Protein AF-A0A2N2S541-F1 (afdb_monomer_lite)

Structure (mmCIF, N/CA/C/O backbone):
data_AF-A0A2N2S541-F1
#
_entry.id   AF-A0A2N2S541-F1
#
loop_
_atom_site.group_PDB
_atom_site.id
_atom_site.type_symbol
_atom_site.label_atom_id
_atom_site.label_alt_id
_atom_site.label_comp_id
_atom_site.label_asym_id
_a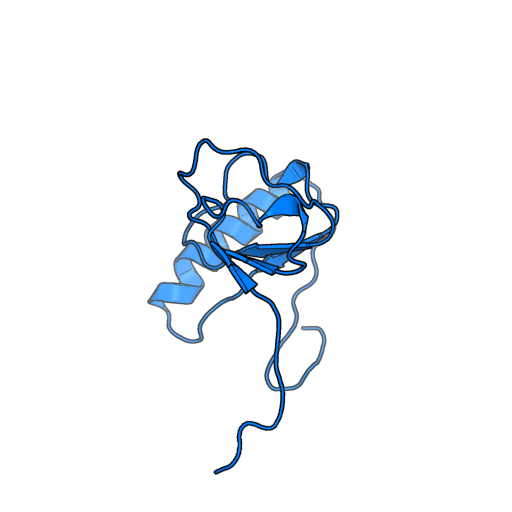tom_site.label_entity_id
_atom_site.label_seq_id
_atom_site.pdbx_PDB_ins_code
_atom_site.Cartn_x
_atom_site.Cartn_y
_atom_site.Cartn_z
_atom_site.occupancy
_atom_site.B_iso_or_equiv
_atom_site.auth_seq_id
_atom_site.auth_comp_id
_atom_site.auth_asym_id
_atom_site.auth_atom_id
_atom_site.pdbx_PDB_model_num
ATOM 1 N N . ALA A 1 1 ? 8.998 -24.396 11.754 1.00 71.12 1 ALA A N 1
ATOM 2 C CA . ALA A 1 1 ? 7.671 -24.459 11.107 1.00 71.12 1 ALA A CA 1
ATOM 3 C C . ALA A 1 1 ? 7.878 -24.549 9.599 1.00 71.12 1 ALA A C 1
ATOM 5 O O . ALA A 1 1 ? 8.804 -23.909 9.113 1.00 71.12 1 ALA A O 1
ATOM 6 N N . VAL A 1 2 ? 7.094 -25.359 8.882 1.00 74.00 2 VAL A N 1
ATOM 7 C CA . VAL A 1 2 ? 7.146 -25.408 7.407 1.00 74.00 2 VAL A CA 1
ATOM 8 C C . VAL A 1 2 ? 6.422 -24.169 6.859 1.00 74.00 2 VAL A C 1
ATOM 10 O O . VAL A 1 2 ? 5.376 -23.824 7.416 1.00 74.00 2 VAL A O 1
ATOM 13 N N . PRO A 1 3 ? 6.937 -23.480 5.824 1.00 78.75 3 PRO A N 1
ATOM 14 C CA . PRO A 1 3 ? 6.227 -22.363 5.203 1.00 78.75 3 PRO A CA 1
ATOM 15 C C . PRO A 1 3 ? 4.869 -22.830 4.662 1.00 78.75 3 PRO A C 1
ATOM 17 O O . PRO A 1 3 ? 4.813 -23.785 3.892 1.00 78.75 3 PRO A O 1
ATOM 20 N N . LEU A 1 4 ? 3.778 -22.184 5.086 1.00 89.19 4 LEU A N 1
ATOM 21 C CA . LEU A 1 4 ? 2.410 -22.616 4.760 1.00 89.19 4 LEU A CA 1
ATOM 22 C C . LEU A 1 4 ? 1.911 -22.106 3.400 1.00 89.19 4 LEU A C 1
ATOM 24 O O . LEU A 1 4 ? 0.950 -22.658 2.874 1.00 89.19 4 LEU A O 1
ATOM 28 N N . SER A 1 5 ? 2.565 -21.087 2.833 1.00 92.00 5 SER A N 1
ATOM 29 C CA . SER A 1 5 ? 2.168 -20.471 1.564 1.00 92.00 5 SER A CA 1
ATOM 30 C C . SER A 1 5 ? 3.359 -19.844 0.845 1.00 92.00 5 SER A C 1
ATOM 32 O O . SER A 1 5 ? 4.310 -19.383 1.476 1.00 92.00 5 SER A O 1
ATOM 34 N N . PHE A 1 6 ? 3.251 -19.758 -0.480 1.00 93.38 6 PHE A N 1
ATOM 35 C CA . PHE A 1 6 ? 4.088 -18.913 -1.324 1.00 93.38 6 PHE A CA 1
ATOM 36 C C . PHE A 1 6 ? 3.219 -17.810 -1.929 1.00 93.38 6 PHE A C 1
ATOM 38 O O . PHE A 1 6 ? 2.192 -18.099 -2.542 1.00 93.38 6 PHE A O 1
ATOM 45 N N . ILE A 1 7 ? 3.628 -16.554 -1.748 1.00 95.56 7 ILE A N 1
ATOM 46 C CA . ILE A 1 7 ? 2.949 -15.388 -2.315 1.00 95.56 7 ILE A CA 1
ATOM 47 C C . ILE A 1 7 ? 3.954 -14.686 -3.237 1.00 95.56 7 ILE A C 1
ATOM 49 O O . ILE A 1 7 ? 4.944 -14.155 -2.726 1.00 95.56 7 ILE A O 1
ATOM 53 N N . PRO A 1 8 ? 3.761 -14.701 -4.567 1.00 96.81 8 PRO A N 1
ATOM 54 C CA . PRO A 1 8 ? 4.713 -14.116 -5.505 1.00 96.81 8 PRO A CA 1
ATOM 55 C C . PRO A 1 8 ? 4.740 -12.592 -5.358 1.00 96.81 8 PRO A C 1
ATOM 57 O O . PRO A 1 8 ? 3.723 -11.924 -5.542 1.00 96.81 8 PRO A O 1
ATOM 60 N N . HIS A 1 9 ? 5.914 -12.058 -5.029 1.00 98.06 9 HIS A N 1
ATOM 61 C CA . HIS A 1 9 ? 6.152 -10.628 -4.884 1.00 98.06 9 HIS A CA 1
ATOM 62 C C . HIS A 1 9 ? 7.548 -10.266 -5.385 1.00 98.06 9 HIS A C 1
ATOM 64 O O . HIS A 1 9 ? 8.492 -11.044 -5.240 1.00 98.06 9 HIS A O 1
ATOM 70 N N . VAL A 1 10 ? 7.677 -9.080 -5.969 1.00 98.38 10 VAL A N 1
ATOM 71 C CA . VAL A 1 10 ? 8.958 -8.527 -6.419 1.00 98.38 10 VAL A CA 1
ATOM 72 C C . VAL A 1 10 ? 9.003 -7.025 -6.174 1.00 98.38 10 VAL A C 1
ATOM 74 O O . VAL A 1 10 ? 7.974 -6.386 -5.965 1.00 98.38 10 VAL A O 1
ATOM 77 N N . LEU A 1 11 ? 10.205 -6.456 -6.221 1.00 97.94 11 LEU A N 1
ATOM 78 C CA . LEU A 1 11 ? 10.371 -5.007 -6.276 1.00 97.94 11 LEU A CA 1
ATOM 79 C C . LEU A 1 11 ? 9.934 -4.460 -7.644 1.00 97.94 11 LEU A C 1
ATOM 81 O O . LEU A 1 11 ? 10.023 -5.166 -8.652 1.00 97.94 11 LEU A O 1
ATOM 85 N N . LEU A 1 12 ? 9.511 -3.199 -7.689 1.00 96.81 12 LEU A N 1
ATOM 86 C CA .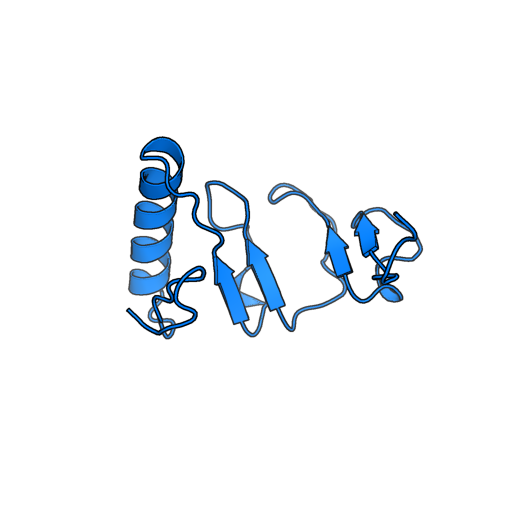 LEU A 1 12 ? 9.089 -2.490 -8.902 1.00 96.81 12 LEU A CA 1
ATOM 87 C C . LEU A 1 12 ? 10.172 -2.480 -9.993 1.00 96.81 12 LEU A C 1
ATOM 89 O O . LEU A 1 12 ? 9.872 -2.526 -11.188 1.00 96.81 12 LEU A O 1
ATOM 93 N N . GLU A 1 13 ? 11.440 -2.495 -9.596 1.00 96.00 13 GLU A N 1
ATOM 94 C CA . GLU A 1 13 ? 12.614 -2.514 -10.468 1.00 96.00 13 GLU A CA 1
ATOM 95 C C . GLU A 1 13 ? 12.862 -3.885 -11.113 1.00 96.00 13 GLU A C 1
ATOM 97 O O . GLU A 1 13 ? 13.617 -3.983 -12.084 1.00 96.00 13 GLU A O 1
ATOM 102 N N . SER A 1 14 ? 12.222 -4.942 -10.608 1.00 97.50 14 SER A N 1
ATOM 103 C CA . SER A 1 14 ? 12.380 -6.301 -11.119 1.00 97.50 14 SER A CA 1
ATOM 104 C C . SER A 1 14 ? 11.984 -6.399 -12.598 1.00 97.50 14 SER A C 1
ATOM 106 O O . SER A 1 14 ? 10.976 -5.812 -13.008 1.00 97.50 14 SER A O 1
ATOM 108 N N . PRO A 1 15 ? 12.706 -7.193 -13.415 1.00 96.88 15 PRO A N 1
ATOM 109 C CA . PRO A 1 15 ? 12.264 -7.509 -14.773 1.00 96.88 15 PRO A CA 1
ATOM 110 C C . PRO A 1 15 ? 10.940 -8.288 -14.788 1.00 96.88 15 PRO A C 1
ATOM 112 O O . PRO A 1 15 ? 10.229 -8.248 -15.783 1.00 96.88 15 PRO A O 1
ATOM 115 N N . LEU A 1 16 ? 10.582 -8.945 -13.678 1.00 97.69 16 LEU A N 1
ATOM 116 C CA . LEU A 1 16 ? 9.350 -9.723 -13.534 1.00 97.69 16 LEU A CA 1
ATOM 117 C C . LEU A 1 16 ? 8.179 -8.908 -12.962 1.00 97.69 16 LEU A C 1
ATOM 119 O O . LEU A 1 16 ? 7.131 -9.483 -12.677 1.00 97.69 16 LEU A O 1
ATOM 123 N N . ALA A 1 17 ? 8.330 -7.595 -12.747 1.00 97.88 17 ALA A N 1
ATOM 124 C CA . ALA A 1 17 ? 7.303 -6.776 -12.094 1.00 97.88 17 ALA A CA 1
ATOM 125 C C . ALA A 1 17 ? 5.949 -6.826 -12.823 1.00 97.88 17 ALA A C 1
ATOM 127 O O . ALA A 1 17 ? 4.910 -6.950 -12.181 1.00 97.88 17 ALA A O 1
ATOM 128 N N . ALA A 1 18 ? 5.957 -6.810 -14.159 1.00 97.38 18 ALA A N 1
ATOM 129 C CA . ALA A 1 18 ? 4.737 -6.909 -14.961 1.00 97.38 18 ALA A CA 1
ATOM 130 C C . ALA A 1 18 ? 4.053 -8.288 -14.877 1.00 97.38 18 ALA A C 1
ATOM 132 O O . ALA A 1 18 ? 2.849 -8.393 -15.087 1.00 97.38 18 ALA A O 1
ATOM 133 N N . GLU A 1 19 ? 4.808 -9.336 -14.547 1.00 97.69 19 GLU A N 1
ATOM 134 C CA . GLU A 1 19 ? 4.334 -10.725 -14.477 1.00 97.69 19 GLU A CA 1
ATOM 135 C C . GLU A 1 19 ? 4.021 -11.169 -13.039 1.00 97.69 19 GLU A C 1
ATOM 137 O O . GLU A 1 19 ? 3.460 -12.241 -12.815 1.00 97.69 19 GLU A O 1
ATOM 142 N N . THR A 1 20 ? 4.378 -10.350 -12.046 1.00 98.06 20 THR A N 1
ATOM 143 C CA . THR A 1 20 ? 4.220 -10.675 -10.629 1.00 98.06 20 THR A CA 1
ATOM 144 C C . THR A 1 20 ? 3.005 -9.947 -10.047 1.00 98.06 20 THR A C 1
ATOM 146 O O . THR A 1 20 ? 2.948 -8.723 -10.144 1.00 98.06 20 THR A O 1
ATOM 149 N N . PRO A 1 21 ? 2.058 -10.646 -9.392 1.00 97.06 21 PRO A N 1
ATOM 150 C CA . PRO A 1 21 ? 0.837 -10.031 -8.860 1.00 97.06 21 PRO A CA 1
ATOM 151 C C . PRO A 1 21 ? 1.065 -8.959 -7.789 1.00 97.06 21 PRO A C 1
ATOM 153 O O . PRO A 1 21 ? 0.282 -8.019 -7.688 1.00 97.06 21 PRO A O 1
ATOM 156 N N . ILE A 1 22 ? 2.108 -9.110 -6.967 1.00 97.69 22 ILE A N 1
ATOM 157 C CA . ILE A 1 22 ? 2.453 -8.146 -5.920 1.00 97.69 22 ILE A CA 1
ATOM 158 C C . ILE A 1 22 ? 3.757 -7.456 -6.292 1.00 97.69 22 ILE A C 1
ATOM 160 O O . ILE A 1 22 ? 4.802 -8.094 -6.435 1.00 97.69 22 ILE A O 1
ATOM 164 N N . VAL A 1 23 ? 3.693 -6.134 -6.401 1.00 97.75 23 VAL A N 1
ATOM 165 C CA . VAL A 1 23 ? 4.850 -5.290 -6.681 1.00 97.75 23 VAL A CA 1
ATOM 166 C C . VAL A 1 23 ? 5.050 -4.334 -5.518 1.00 97.75 23 VAL A C 1
ATOM 168 O O . VAL A 1 23 ? 4.114 -3.670 -5.082 1.00 97.75 23 VAL A O 1
ATOM 171 N N . ILE A 1 24 ? 6.274 -4.294 -5.003 1.00 97.00 24 ILE A N 1
ATOM 172 C CA . ILE A 1 24 ? 6.675 -3.464 -3.870 1.00 97.00 24 ILE A CA 1
ATOM 173 C C . ILE A 1 24 ? 7.563 -2.346 -4.404 1.00 97.00 24 ILE A C 1
ATOM 175 O O . ILE A 1 24 ? 8.522 -2.602 -5.125 1.00 97.00 24 ILE A O 1
ATOM 179 N N . GLY A 1 25 ? 7.267 -1.108 -4.039 1.00 94.88 25 GLY A N 1
ATOM 180 C CA . GLY A 1 25 ? 8.078 0.041 -4.418 1.00 94.88 25 GLY A CA 1
ATOM 181 C C . GLY A 1 25 ? 7.973 1.144 -3.381 1.00 94.88 25 GLY A C 1
ATOM 182 O O . GLY A 1 25 ? 7.237 1.028 -2.400 1.00 94.88 25 GLY A O 1
ATOM 183 N N . THR A 1 26 ? 8.724 2.210 -3.606 1.00 93.06 26 THR A N 1
ATOM 184 C CA . THR A 1 26 ? 8.709 3.414 -2.780 1.00 93.06 26 THR A CA 1
ATOM 185 C C . THR A 1 26 ? 7.868 4.500 -3.446 1.00 93.06 26 THR A C 1
ATOM 187 O O . THR A 1 26 ? 7.719 4.531 -4.669 1.00 93.06 26 THR A O 1
ATOM 190 N N . ALA A 1 27 ? 7.295 5.398 -2.642 1.00 84.12 27 ALA A N 1
ATOM 191 C CA . ALA A 1 27 ? 6.428 6.472 -3.131 1.00 84.12 27 ALA A CA 1
ATOM 192 C C . ALA A 1 27 ? 7.154 7.483 -4.043 1.00 84.12 27 ALA A C 1
ATOM 194 O O . ALA A 1 27 ? 6.510 8.166 -4.833 1.00 84.12 27 ALA A O 1
ATOM 195 N N . ASP A 1 28 ? 8.480 7.575 -3.941 1.00 87.06 28 ASP A N 1
ATOM 196 C CA . ASP A 1 28 ? 9.345 8.435 -4.753 1.00 87.06 28 ASP A CA 1
ATOM 197 C C . ASP A 1 28 ? 9.842 7.764 -6.047 1.00 87.06 28 ASP A C 1
ATOM 199 O O . ASP A 1 28 ? 10.591 8.378 -6.812 1.00 87.06 28 ASP A O 1
ATOM 203 N N . SER A 1 29 ? 9.432 6.518 -6.323 1.00 88.38 29 SER A N 1
ATOM 204 C CA . SER A 1 29 ? 9.829 5.830 -7.550 1.00 88.38 29 SER A CA 1
ATOM 205 C C . SER A 1 29 ? 9.260 6.527 -8.786 1.00 88.38 29 SER A C 1
ATOM 207 O O . SER A 1 29 ? 8.084 6.876 -8.860 1.00 88.38 29 SER A O 1
ATOM 209 N N . THR A 1 30 ? 10.106 6.694 -9.801 1.00 87.56 30 THR A N 1
ATOM 210 C CA . THR A 1 30 ? 9.733 7.282 -11.098 1.00 87.56 30 THR A CA 1
ATOM 211 C C . THR A 1 30 ? 9.284 6.234 -12.115 1.00 87.56 30 THR A C 1
ATOM 213 O O . THR A 1 30 ? 8.886 6.575 -13.231 1.00 87.56 30 THR A O 1
ATOM 216 N N . ARG A 1 31 ? 9.364 4.945 -11.761 1.00 91.12 31 ARG A N 1
ATOM 217 C CA . ARG A 1 31 ? 8.971 3.845 -12.639 1.00 91.12 31 ARG A CA 1
ATOM 218 C C . ARG A 1 31 ? 7.442 3.696 -12.628 1.00 91.12 31 ARG A C 1
ATOM 220 O O . ARG A 1 31 ? 6.842 3.729 -11.557 1.00 91.12 31 ARG A O 1
ATOM 227 N N . PRO A 1 32 ? 6.793 3.492 -13.788 1.00 91.75 32 PRO A N 1
ATOM 228 C CA . PRO A 1 32 ? 5.355 3.257 -13.821 1.00 91.75 32 PRO A CA 1
ATOM 229 C C . PRO A 1 32 ? 4.999 1.933 -13.138 1.00 91.75 32 PRO A C 1
ATOM 231 O O . PRO A 1 32 ? 5.661 0.913 -13.349 1.00 91.75 32 PRO A O 1
ATOM 234 N N . TRP A 1 33 ? 3.921 1.943 -12.356 1.00 93.88 33 TRP A N 1
ATOM 235 C CA . TRP A 1 33 ? 3.371 0.728 -11.763 1.00 93.88 33 TRP A CA 1
ATOM 236 C C . TRP A 1 33 ? 2.739 -0.159 -12.846 1.00 93.88 33 TRP A C 1
ATOM 238 O O . TRP A 1 33 ? 1.962 0.344 -13.659 1.00 93.88 33 TRP A O 1
ATOM 248 N N . PRO A 1 34 ? 3.025 -1.472 -12.864 1.00 95.56 34 PRO A N 1
ATOM 249 C CA . PRO A 1 34 ? 2.457 -2.380 -13.861 1.00 95.56 34 PRO A CA 1
ATOM 250 C C . PRO A 1 34 ? 0.983 -2.731 -13.607 1.00 95.56 34 PRO A C 1
ATOM 252 O O . PRO A 1 34 ? 0.300 -3.166 -14.530 1.00 95.56 34 PRO A O 1
ATOM 255 N N . HIS A 1 35 ? 0.496 -2.531 -12.377 1.00 95.62 35 HIS A N 1
ATOM 256 C CA . HIS A 1 35 ? -0.859 -2.879 -11.940 1.00 95.62 35 HIS A CA 1
ATOM 257 C C . HIS A 1 35 ? -1.546 -1.667 -11.311 1.00 95.62 35 HIS A C 1
ATOM 259 O O . HIS A 1 35 ? -0.882 -0.811 -10.727 1.00 95.62 35 HIS A O 1
ATOM 265 N N . ALA A 1 36 ? -2.878 -1.619 -11.393 1.00 96.25 36 ALA A N 1
ATOM 266 C CA . ALA A 1 36 ? -3.678 -0.489 -10.908 1.00 96.25 36 ALA A CA 1
ATOM 267 C C . ALA A 1 36 ? -4.968 -0.908 -10.166 1.00 96.25 36 ALA A C 1
ATOM 269 O O . ALA A 1 36 ? -5.847 -0.089 -9.911 1.00 96.25 36 ALA A O 1
ATOM 270 N N . ASP A 1 37 ? -5.125 -2.184 -9.805 1.00 97.44 37 ASP A N 1
ATOM 271 C CA . ASP A 1 37 ? -6.322 -2.649 -9.091 1.00 97.44 37 ASP A CA 1
ATOM 272 C C . ASP A 1 37 ? -6.361 -2.182 -7.632 1.00 97.44 37 ASP A C 1
ATOM 274 O O . ASP A 1 37 ? -7.396 -1.709 -7.156 1.00 97.44 37 ASP A O 1
ATOM 278 N N . LEU A 1 38 ? -5.244 -2.351 -6.922 1.00 97.12 38 LEU A N 1
ATOM 279 C CA . LEU A 1 38 ? -5.108 -2.079 -5.495 1.00 97.12 38 LEU A CA 1
ATOM 280 C C . LEU A 1 38 ? -3.752 -1.441 -5.207 1.00 97.12 38 LEU A C 1
ATOM 282 O O . LEU A 1 38 ? -2.721 -1.974 -5.614 1.00 97.12 38 LEU A O 1
ATOM 286 N N . LEU A 1 39 ? -3.764 -0.351 -4.445 1.00 96.94 39 LEU A N 1
ATOM 287 C CA . LEU A 1 39 ? -2.580 0.223 -3.816 1.00 96.94 39 LEU A CA 1
ATOM 288 C C . LEU A 1 39 ? -2.674 0.013 -2.310 1.00 96.94 39 LEU A C 1
ATOM 290 O O . LEU A 1 39 ? -3.596 0.518 -1.677 1.00 96.94 39 LEU A O 1
ATOM 294 N N . PHE A 1 40 ? -1.706 -0.690 -1.732 1.00 96.81 40 PHE A N 1
ATOM 295 C CA . PHE A 1 40 ? -1.504 -0.700 -0.286 1.00 96.81 40 PHE A CA 1
ATOM 296 C C . PHE A 1 40 ? -0.488 0.384 0.056 1.00 96.81 40 PHE A C 1
ATOM 298 O O . PHE A 1 40 ? 0.696 0.231 -0.240 1.00 96.81 40 PHE A O 1
ATOM 305 N N . ASN A 1 41 ? -0.952 1.484 0.644 1.00 95.62 41 ASN A N 1
ATOM 306 C CA . ASN A 1 41 ? -0.075 2.576 1.036 1.00 95.62 41 ASN A CA 1
ATOM 307 C C . ASN A 1 41 ? 0.448 2.348 2.458 1.00 95.62 41 ASN A C 1
ATOM 309 O O . ASN A 1 41 ? -0.327 2.275 3.415 1.00 95.62 41 ASN A O 1
ATOM 313 N N . LEU A 1 42 ? 1.769 2.213 2.570 1.00 93.44 42 LEU A N 1
ATOM 314 C CA . LEU A 1 42 ? 2.505 2.131 3.835 1.00 93.44 42 LEU A CA 1
ATOM 315 C C . LEU A 1 42 ? 3.364 3.386 4.072 1.00 93.44 42 LEU A C 1
ATOM 317 O O . LEU A 1 42 ? 4.075 3.449 5.071 1.00 93.44 42 LEU A O 1
ATOM 321 N N . ALA A 1 43 ? 3.349 4.352 3.148 1.00 91.44 43 ALA A N 1
ATOM 322 C CA . ALA A 1 43 ? 4.106 5.587 3.283 1.00 91.44 43 ALA A CA 1
ATOM 323 C C . ALA A 1 43 ? 3.398 6.581 4.217 1.00 91.44 43 ALA A C 1
ATOM 325 O O . ALA A 1 43 ? 2.185 6.516 4.443 1.00 91.44 43 ALA A O 1
ATOM 326 N N . ASP A 1 44 ? 4.165 7.544 4.726 1.00 91.00 44 ASP A N 1
ATOM 327 C CA . ASP A 1 44 ? 3.632 8.621 5.564 1.00 91.00 44 ASP A CA 1
ATOM 328 C C . ASP A 1 44 ? 2.731 9.585 4.773 1.00 91.00 44 ASP A C 1
ATOM 330 O O . ASP A 1 44 ? 1.789 10.154 5.331 1.00 91.00 44 ASP A O 1
ATOM 334 N N . ASP A 1 45 ? 2.946 9.689 3.462 1.00 91.81 45 ASP A N 1
ATOM 335 C CA . ASP A 1 45 ? 2.216 10.572 2.554 1.00 91.81 45 ASP A CA 1
ATOM 336 C C . ASP A 1 45 ? 1.411 9.794 1.501 1.00 91.81 45 ASP A C 1
ATOM 338 O O . ASP A 1 45 ? 1.544 8.577 1.341 1.00 91.81 45 ASP A O 1
ATOM 342 N N . ILE A 1 46 ? 0.536 10.501 0.782 1.00 92.12 46 ILE A N 1
ATOM 343 C CA . ILE A 1 46 ? -0.156 9.950 -0.388 1.00 92.12 46 ILE A CA 1
ATOM 344 C C . ILE A 1 46 ? 0.844 9.913 -1.555 1.00 92.12 46 ILE A C 1
ATOM 346 O O . ILE A 1 46 ? 1.361 10.971 -1.928 1.00 92.12 46 ILE A O 1
ATOM 350 N N . PRO A 1 47 ? 1.124 8.742 -2.154 1.00 90.94 47 PRO A N 1
ATOM 351 C CA . PRO A 1 47 ? 2.053 8.660 -3.271 1.00 90.94 47 PRO A CA 1
ATOM 352 C C . PRO A 1 47 ? 1.494 9.390 -4.505 1.00 90.94 47 PRO A C 1
ATOM 354 O O . PRO A 1 47 ? 0.292 9.299 -4.784 1.00 90.94 47 PRO A O 1
ATOM 357 N N . PRO A 1 48 ? 2.341 10.088 -5.281 1.00 88.94 48 PRO A N 1
ATOM 358 C CA . PRO A 1 48 ? 1.925 10.683 -6.545 1.00 88.94 48 PRO A CA 1
ATOM 359 C C . PRO A 1 48 ? 1.299 9.646 -7.484 1.00 88.94 48 PRO A C 1
ATOM 361 O O . PRO A 1 48 ? 1.803 8.531 -7.621 1.00 88.94 48 PRO A O 1
ATOM 364 N N . GLY A 1 49 ? 0.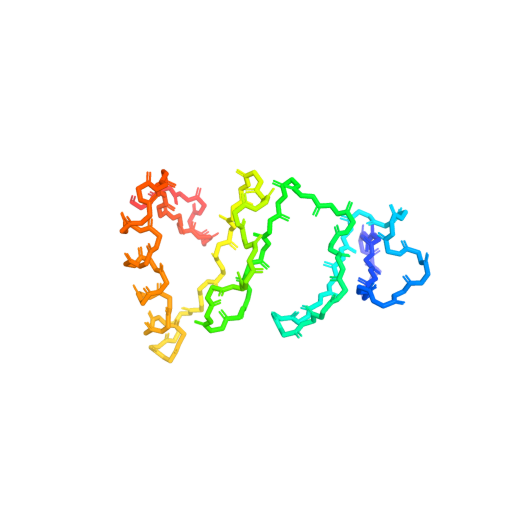210 10.022 -8.155 1.00 88.69 49 GLY A N 1
ATOM 365 C CA . GLY A 1 49 ? -0.475 9.146 -9.105 1.00 88.69 49 GLY A CA 1
ATOM 366 C C . GLY A 1 49 ? -1.326 8.053 -8.459 1.00 88.69 49 GLY A C 1
ATOM 367 O O . GLY A 1 49 ? -1.728 7.126 -9.160 1.00 88.69 49 GLY A O 1
ATOM 368 N N . PHE A 1 50 ? -1.634 8.137 -7.1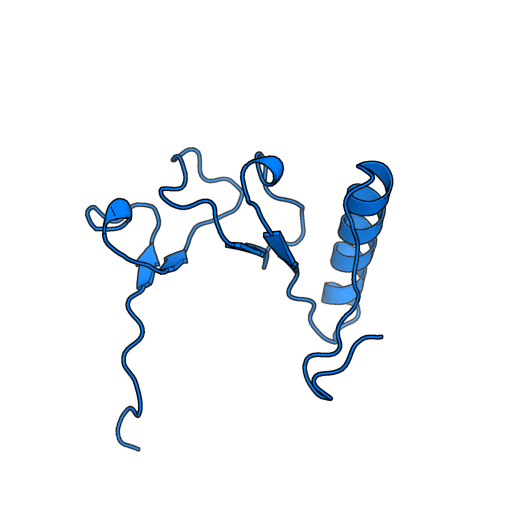56 1.00 91.56 50 PHE A N 1
ATOM 369 C CA . PHE A 1 50 ? -2.546 7.198 -6.491 1.00 91.56 50 PHE A CA 1
ATOM 370 C C . PHE A 1 50 ? -3.914 7.097 -7.194 1.00 91.56 50 PHE A C 1
ATOM 372 O O . PHE A 1 50 ? -4.580 6.069 -7.105 1.00 91.56 50 PHE A O 1
ATOM 379 N N . GLU A 1 51 ? -4.328 8.143 -7.912 1.00 92.62 51 GLU A N 1
ATOM 380 C CA . GLU A 1 51 ? -5.602 8.235 -8.626 1.00 92.62 51 GLU A CA 1
ATOM 381 C C . GLU A 1 51 ? -5.736 7.207 -9.751 1.00 92.62 51 GLU A C 1
ATOM 383 O O . GLU A 1 51 ? -6.851 6.893 -10.166 1.00 92.62 51 GLU A O 1
ATOM 388 N N . GLN A 1 52 ? -4.620 6.662 -10.248 1.00 93.38 52 GLN A N 1
ATOM 389 C CA . GLN A 1 52 ? -4.666 5.588 -11.238 1.00 93.38 52 GLN A CA 1
ATOM 390 C C . GLN A 1 52 ? -5.225 4.287 -10.644 1.00 93.38 52 GLN A C 1
ATOM 392 O O . GLN A 1 52 ? -5.707 3.433 -11.388 1.00 93.38 52 GLN A O 1
ATOM 397 N N . PHE A 1 53 ? -5.132 4.111 -9.320 1.00 95.75 53 PHE A N 1
ATOM 398 C CA . PHE A 1 53 ? -5.543 2.885 -8.657 1.00 95.75 53 PHE A CA 1
ATOM 399 C C . PHE A 1 53 ? -7.046 2.879 -8.398 1.00 95.75 53 PHE A C 1
ATOM 401 O O . PHE A 1 53 ? -7.611 3.822 -7.846 1.00 95.75 53 PHE A O 1
ATOM 408 N N . ARG A 1 54 ? -7.704 1.760 -8.716 1.00 96.62 54 ARG A N 1
ATOM 409 C CA . ARG A 1 54 ? -9.145 1.590 -8.472 1.00 96.62 54 ARG A CA 1
ATOM 410 C C . ARG A 1 54 ? -9.489 1.644 -6.983 1.00 96.62 54 ARG A C 1
ATOM 412 O O . ARG A 1 54 ? -10.603 2.014 -6.615 1.00 96.62 54 ARG A O 1
ATOM 419 N N . THR A 1 55 ? -8.583 1.213 -6.112 1.00 96.56 55 THR A N 1
ATOM 420 C CA . THR A 1 55 ? -8.791 1.222 -4.663 1.00 96.56 55 THR A CA 1
ATOM 421 C C . THR A 1 55 ? -7.467 1.426 -3.945 1.00 96.56 55 THR A C 1
ATOM 423 O O . THR A 1 55 ? -6.490 0.730 -4.220 1.00 96.56 55 THR A O 1
ATOM 426 N N . VAL A 1 56 ? -7.460 2.352 -2.989 1.00 96.56 56 VAL A N 1
ATOM 427 C CA . VAL A 1 56 ? -6.340 2.559 -2.073 1.00 96.56 56 VAL A CA 1
ATOM 428 C C . VAL A 1 56 ? -6.709 1.996 -0.707 1.00 96.56 56 VAL A C 1
ATOM 430 O O . VAL A 1 56 ? -7.776 2.287 -0.166 1.00 96.56 56 VAL A O 1
ATOM 433 N N . VAL A 1 57 ? -5.821 1.173 -0.163 1.00 96.94 57 VAL A N 1
ATOM 434 C CA . VAL A 1 57 ? -5.889 0.624 1.187 1.00 96.94 57 VAL A CA 1
ATOM 435 C C . VAL A 1 57 ? -4.775 1.269 1.999 1.00 96.94 57 VAL A C 1
ATOM 437 O O . VAL A 1 57 ? -3.594 1.063 1.733 1.00 96.94 57 VAL A O 1
ATOM 440 N N . GLU A 1 58 ? -5.161 2.056 2.994 1.00 95.75 58 GLU A N 1
ATOM 441 C CA . GLU A 1 58 ? -4.236 2.694 3.928 1.00 95.75 58 GLU A CA 1
ATOM 442 C C . GLU A 1 58 ? -3.941 1.754 5.096 1.00 95.75 58 GLU A C 1
ATOM 444 O O . GLU A 1 58 ? -4.862 1.281 5.767 1.00 95.75 58 GLU A O 1
ATOM 449 N N . ILE A 1 59 ? -2.659 1.495 5.354 1.00 94.69 59 ILE A N 1
ATOM 450 C CA . ILE A 1 59 ? -2.224 0.742 6.531 1.00 94.69 59 ILE A CA 1
ATOM 451 C C . ILE A 1 59 ? -1.790 1.738 7.602 1.00 94.69 59 ILE A C 1
ATOM 453 O O . ILE A 1 59 ? -0.848 2.503 7.416 1.00 94.69 59 ILE A O 1
ATOM 457 N N . VAL A 1 60 ? -2.495 1.733 8.733 1.00 92.94 60 VAL A N 1
ATOM 458 C CA . VAL A 1 60 ? -2.268 2.674 9.835 1.00 92.94 60 VAL A CA 1
ATOM 459 C C . VAL A 1 60 ? -1.867 1.895 11.077 1.00 92.94 60 VAL A C 1
ATOM 461 O O . VAL A 1 60 ? -2.620 1.048 11.557 1.00 92.94 60 VAL A O 1
ATOM 464 N N . GLY A 1 61 ? -0.672 2.176 11.594 1.00 91.69 61 GLY A N 1
ATOM 465 C CA . GLY A 1 61 ? -0.201 1.604 12.850 1.00 91.69 61 GLY A CA 1
ATOM 466 C C . GLY A 1 61 ? -0.968 2.133 14.068 1.00 91.69 61 GLY A C 1
ATOM 467 O O . GLY A 1 61 ? -1.698 3.123 14.010 1.00 91.69 61 GLY A O 1
ATOM 468 N N . GLN A 1 62 ? -0.809 1.459 15.207 1.00 89.88 62 GLN A N 1
ATOM 469 C CA . GLN A 1 62 ? -1.507 1.824 16.447 1.00 89.88 62 GLN A CA 1
ATOM 470 C C . GLN A 1 62 ? -0.831 2.959 17.221 1.00 89.88 62 GLN A C 1
ATOM 472 O O . GLN A 1 62 ? -1.449 3.532 18.126 1.00 89.88 62 GLN A O 1
ATOM 477 N N . SER A 1 63 ? 0.422 3.283 16.891 1.00 92.94 63 SER A N 1
ATOM 478 C CA . SER A 1 63 ? 1.163 4.334 17.576 1.00 92.94 63 SER A CA 1
ATOM 479 C C . SER A 1 63 ? 0.646 5.719 17.178 1.00 92.94 63 SER A C 1
ATOM 481 O O . S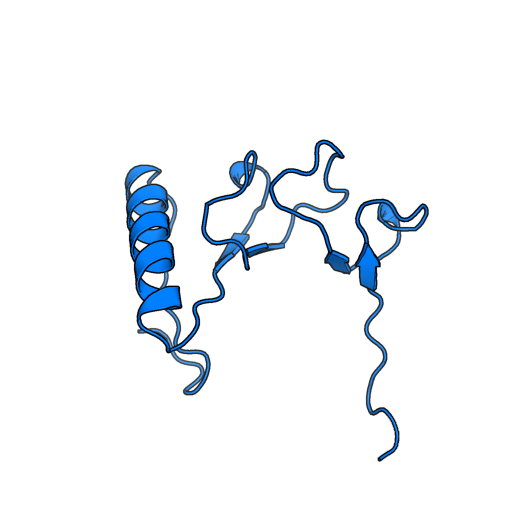ER A 1 63 ? 0.113 5.921 16.087 1.00 92.94 63 SER A O 1
ATOM 483 N N . GLU A 1 64 ? 0.812 6.711 18.053 1.00 89.38 64 GLU A N 1
ATOM 484 C CA . GLU A 1 64 ? 0.454 8.092 17.703 1.00 89.38 64 GLU A CA 1
ATOM 485 C C . GLU A 1 64 ? 1.330 8.652 16.572 1.00 89.38 64 GLU A C 1
ATOM 487 O O . GLU A 1 64 ? 0.858 9.478 15.791 1.00 89.38 64 GLU A O 1
ATOM 492 N N . ALA A 1 65 ? 2.568 8.160 16.445 1.00 90.88 65 ALA A N 1
ATOM 493 C CA . ALA A 1 65 ? 3.459 8.507 15.342 1.00 90.88 65 ALA A CA 1
ATOM 494 C C . ALA A 1 65 ? 2.897 8.050 13.986 1.00 90.88 65 ALA A C 1
ATOM 496 O O . ALA A 1 65 ? 3.044 8.780 13.015 1.00 90.88 65 ALA A O 1
ATOM 497 N N . ASP A 1 66 ? 2.179 6.922 13.940 1.00 90.75 66 ASP A N 1
ATOM 498 C CA . ASP A 1 66 ? 1.549 6.413 12.712 1.00 90.75 66 ASP A CA 1
ATOM 499 C C . ASP A 1 66 ? 0.178 7.062 12.450 1.00 90.75 66 ASP A C 1
ATOM 501 O O . ASP A 1 66 ? -0.209 7.326 11.308 1.00 90.75 66 ASP A O 1
ATOM 505 N N . LYS A 1 67 ? -0.586 7.349 13.514 1.00 91.06 67 LYS A N 1
ATOM 506 C CA . LYS A 1 67 ? -1.929 7.942 13.395 1.00 91.06 67 LYS A CA 1
ATOM 507 C C . LYS A 1 67 ? -1.904 9.378 12.887 1.00 91.06 67 LYS A C 1
ATOM 509 O O . LYS A 1 67 ? -2.857 9.789 12.224 1.00 91.06 67 LYS A O 1
ATOM 514 N N . LEU A 1 68 ? -0.880 10.162 13.227 1.00 91.00 68 LEU A N 1
ATOM 515 C CA . LEU A 1 68 ? -0.787 11.562 12.808 1.00 91.00 68 LEU A CA 1
ATOM 516 C C . LEU A 1 68 ? -0.696 11.699 11.273 1.00 91.00 68 LEU A C 1
ATOM 518 O O . LEU A 1 68 ? -1.592 12.333 10.707 1.00 91.00 68 LEU A O 1
ATOM 522 N N . PRO A 1 69 ? 0.274 11.067 10.580 1.00 92.62 69 PRO A N 1
ATOM 523 C CA . PRO A 1 69 ? 0.311 11.032 9.118 1.00 92.62 69 PRO A CA 1
ATOM 524 C C . PRO A 1 69 ? -0.981 10.475 8.509 1.00 92.62 69 PRO A C 1
ATOM 526 O O . PRO A 1 69 ? -1.548 11.072 7.595 1.00 92.62 69 PRO A O 1
ATOM 529 N N . ALA A 1 70 ? -1.532 9.394 9.074 1.00 93.88 70 ALA A N 1
ATOM 530 C CA . ALA A 1 70 ? -2.768 8.794 8.573 1.00 93.88 70 ALA A CA 1
ATOM 531 C C . ALA A 1 70 ? -3.974 9.746 8.621 1.00 93.88 70 ALA A C 1
ATOM 533 O O . ALA A 1 70 ? -4.781 9.786 7.690 1.00 93.88 70 ALA A O 1
ATOM 534 N N . ARG A 1 71 ? -4.095 10.557 9.681 1.00 94.31 71 ARG A N 1
ATOM 535 C CA . ARG A 1 71 ? -5.130 11.599 9.770 1.00 94.31 71 ARG A CA 1
ATOM 536 C C . ARG A 1 71 ? -4.950 12.653 8.682 1.00 94.31 71 ARG A C 1
ATOM 538 O O . ARG A 1 71 ? -5.951 13.073 8.103 1.00 94.31 71 ARG A O 1
ATOM 545 N N . THR A 1 72 ? -3.715 13.059 8.390 1.00 95.12 72 THR A N 1
ATOM 546 C CA . THR A 1 72 ? -3.413 14.000 7.301 1.00 95.12 72 THR A CA 1
ATOM 547 C C . THR A 1 72 ? -3.867 13.438 5.955 1.00 95.12 72 THR A C 1
ATOM 549 O O . THR A 1 72 ? -4.648 14.094 5.261 1.00 95.12 72 THR A O 1
ATOM 552 N N . ARG A 1 73 ? -3.486 12.194 5.632 1.00 95.62 73 ARG A N 1
ATOM 553 C CA . ARG A 1 73 ? -3.898 11.525 4.385 1.00 95.62 73 ARG A CA 1
ATOM 554 C C . ARG A 1 73 ? -5.416 11.375 4.287 1.00 95.62 73 ARG A C 1
ATOM 556 O O . ARG A 1 73 ? -6.005 11.687 3.255 1.00 95.62 73 ARG A O 1
ATOM 563 N N . TRP A 1 74 ? -6.089 11.006 5.381 1.00 95.56 74 TRP A N 1
ATOM 564 C CA . TRP A 1 74 ? -7.555 10.930 5.424 1.00 95.56 74 TRP A CA 1
ATOM 565 C C . TRP A 1 74 ? -8.229 12.260 5.056 1.00 95.56 74 TRP A C 1
ATOM 567 O O . TRP A 1 74 ? -9.193 12.274 4.289 1.00 95.56 74 TRP A O 1
ATOM 577 N N . GLN A 1 75 ? -7.735 13.391 5.580 1.00 95.69 75 GLN A N 1
ATOM 578 C CA . GLN A 1 75 ? -8.283 14.708 5.229 1.00 95.69 75 GLN A CA 1
ATOM 579 C C . GLN A 1 75 ? -8.052 15.053 3.754 1.00 95.69 75 GLN A C 1
ATOM 581 O O . GLN A 1 75 ? -8.951 15.603 3.118 1.00 95.69 75 GLN A O 1
ATOM 586 N N . GLN A 1 76 ? -6.889 14.706 3.200 1.00 95.38 76 GLN A N 1
ATOM 587 C CA . GLN A 1 76 ? -6.581 14.919 1.784 1.00 95.38 76 GLN A CA 1
ATOM 588 C C . GLN A 1 76 ? -7.516 14.106 0.878 1.00 95.38 76 GLN A C 1
ATOM 590 O O . GLN A 1 76 ? -8.158 14.684 0.005 1.00 95.38 76 GLN A O 1
ATOM 595 N N . TYR A 1 77 ? -7.705 12.808 1.139 1.00 95.19 77 TYR A N 1
ATOM 596 C CA . TYR A 1 77 ? -8.669 12.001 0.382 1.00 95.19 77 TYR A CA 1
ATOM 597 C C . TYR A 1 77 ? -10.100 12.539 0.500 1.00 95.19 77 TYR A C 1
ATOM 599 O O . TYR A 1 77 ? -10.836 12.590 -0.486 1.00 95.19 77 TYR A O 1
ATOM 607 N N . LYS A 1 78 ? -10.499 12.998 1.693 1.00 94.69 78 LYS A N 1
ATOM 608 C CA . LYS A 1 78 ? -11.819 13.607 1.903 1.00 94.69 78 LYS A CA 1
ATOM 609 C C . LYS A 1 78 ? -12.002 14.862 1.046 1.00 94.69 78 LYS A C 1
ATOM 611 O O . LYS A 1 78 ? -13.083 15.063 0.495 1.00 94.69 78 LYS A O 1
ATOM 616 N N . ALA A 1 79 ? -10.962 15.688 0.921 1.00 95.12 79 ALA A N 1
ATOM 617 C CA . ALA A 1 79 ? -10.970 16.866 0.058 1.00 95.12 79 ALA A CA 1
ATOM 618 C C . ALA A 1 79 ? -11.065 16.496 -1.433 1.00 95.12 79 ALA A C 1
ATOM 620 O O . ALA A 1 79 ? -11.748 17.189 -2.181 1.00 95.12 79 ALA A O 1
ATOM 621 N N . SER A 1 80 ? -10.473 15.368 -1.839 1.00 90.44 80 SER A N 1
ATOM 622 C CA . SER A 1 80 ? -10.582 14.808 -3.196 1.00 90.44 80 SER A CA 1
ATOM 623 C C . SER A 1 80 ? -11.930 14.135 -3.496 1.00 90.44 80 SER A C 1
ATOM 625 O O . SER A 1 80 ? -12.114 13.597 -4.584 1.00 90.44 80 SER A O 1
ATOM 627 N N . GLN A 1 81 ? -12.879 14.151 -2.550 1.00 91.12 81 GLN A N 1
ATOM 628 C CA . GLN A 1 81 ? -14.241 13.616 -2.693 1.00 91.12 81 GLN A CA 1
ATOM 629 C C . GLN A 1 81 ? -14.315 12.128 -3.084 1.00 91.12 81 GLN A C 1
ATOM 631 O O . GLN A 1 81 ? -15.328 11.675 -3.622 1.00 91.12 81 GLN A O 1
ATOM 636 N N . VAL A 1 82 ? -13.272 11.347 -2.788 1.00 90.12 82 VAL A N 1
ATOM 637 C CA . VAL A 1 82 ? -13.303 9.894 -2.997 1.00 90.12 82 VAL A CA 1
ATOM 638 C C . VAL A 1 82 ? -14.138 9.209 -1.906 1.00 90.12 82 VAL A C 1
ATOM 640 O O . VAL A 1 82 ? -14.206 9.708 -0.778 1.00 90.12 82 VAL A O 1
ATOM 643 N N . PRO A 1 83 ? -14.784 8.063 -2.193 1.00 94.44 83 PRO A N 1
ATOM 644 C CA . PRO A 1 83 ? -15.465 7.285 -1.167 1.00 94.44 83 PRO A CA 1
ATOM 645 C C . PRO A 1 83 ? -14.482 6.833 -0.083 1.00 94.44 83 PRO A C 1
ATOM 647 O O . PRO A 1 83 ? -13.470 6.199 -0.376 1.00 94.44 83 PRO A O 1
ATOM 650 N N . LEU A 1 84 ? -14.801 7.135 1.174 1.00 95.62 84 LEU A N 1
ATOM 651 C CA . LEU A 1 84 ? -13.974 6.795 2.328 1.00 95.62 84 LEU A CA 1
ATOM 652 C C . LEU A 1 84 ? -14.675 5.777 3.216 1.00 95.62 84 LEU A C 1
ATOM 654 O O . LEU A 1 84 ? -15.857 5.918 3.531 1.00 95.62 84 LEU A O 1
ATOM 658 N N . LYS A 1 85 ? -13.920 4.774 3.663 1.00 96.00 85 LYS A N 1
ATOM 659 C CA . LYS A 1 85 ? -14.371 3.786 4.638 1.00 96.00 85 LYS A CA 1
ATOM 660 C C . LYS A 1 85 ? -13.262 3.526 5.645 1.00 96.00 85 LYS A C 1
ATOM 662 O O . LYS A 1 85 ? -12.149 3.184 5.261 1.00 96.00 85 LYS A O 1
ATOM 667 N N . ALA A 1 86 ? -13.590 3.663 6.923 1.00 94.12 86 ALA A N 1
ATOM 668 C CA . ALA A 1 86 ? -12.715 3.249 8.006 1.00 94.12 86 ALA A CA 1
ATOM 669 C C . ALA A 1 86 ? -12.974 1.768 8.333 1.00 94.12 86 ALA A C 1
ATOM 671 O O . ALA A 1 86 ? -14.111 1.289 8.277 1.00 94.12 86 ALA A O 1
ATOM 672 N N . PHE A 1 87 ? -11.908 1.029 8.623 1.00 94.19 87 PHE A N 1
ATOM 673 C CA . PHE A 1 87 ? -11.964 -0.399 8.913 1.00 94.19 87 PHE A CA 1
ATOM 674 C C . PHE A 1 87 ? -10.965 -0.729 10.012 1.00 94.19 87 PHE A C 1
ATOM 676 O O . PHE A 1 87 ? -9.803 -0.334 9.930 1.00 94.19 87 PHE A O 1
ATOM 683 N N . ASP A 1 88 ? -11.418 -1.459 11.021 1.00 93.00 88 ASP A N 1
ATOM 684 C CA . ASP A 1 88 ? -10.553 -2.016 12.047 1.00 93.00 88 ASP A CA 1
ATOM 685 C C . ASP A 1 88 ? -10.101 -3.419 11.626 1.00 93.00 88 ASP A C 1
ATOM 687 O O . ASP A 1 88 ? -10.903 -4.346 11.482 1.00 93.00 88 ASP A O 1
ATOM 691 N N . ALA A 1 89 ? -8.793 -3.565 11.416 1.00 90.69 89 ALA A N 1
ATOM 692 C CA . ALA A 1 89 ? -8.184 -4.809 10.972 1.00 90.69 89 ALA A CA 1
ATOM 693 C C . ALA A 1 89 ? -8.202 -5.913 12.044 1.00 90.69 89 ALA A C 1
ATOM 695 O O . ALA A 1 89 ? -8.229 -7.091 11.676 1.00 90.69 89 ALA A O 1
ATOM 696 N N . GLU A 1 90 ? -8.215 -5.566 13.338 1.00 90.12 90 GLU A N 1
ATOM 697 C CA . GLU A 1 90 ? -8.221 -6.553 14.426 1.00 90.12 90 GLU A CA 1
ATOM 698 C C . GLU A 1 90 ? -9.595 -7.204 14.571 1.00 90.12 90 GLU A C 1
ATOM 700 O O . GLU A 1 90 ? -9.720 -8.428 14.485 1.00 90.12 90 GLU A O 1
ATOM 705 N N . SER A 1 91 ? -10.645 -6.391 14.723 1.00 93.81 91 SER A N 1
ATOM 706 C CA . SER A 1 91 ? -12.025 -6.890 14.792 1.00 93.81 91 SER A CA 1
ATOM 707 C C . SER A 1 91 ? -12.597 -7.296 13.429 1.00 93.81 91 SER A C 1
ATOM 709 O O . SER A 1 91 ? -13.647 -7.937 13.369 1.00 93.81 91 SER A O 1
ATOM 711 N N . ARG A 1 92 ? -11.904 -6.949 12.334 1.00 90.31 92 ARG A N 1
ATOM 712 C CA . ARG A 1 92 ? -12.332 -7.145 10.939 1.00 90.31 92 ARG A CA 1
ATOM 713 C C . ARG A 1 92 ? -13.702 -6.530 10.659 1.00 90.31 92 ARG A C 1
ATOM 715 O O . ARG A 1 92 ? -14.547 -7.141 9.998 1.00 90.31 92 ARG A O 1
ATOM 722 N N . SER A 1 93 ? -13.921 -5.320 11.159 1.00 90.38 93 SER A N 1
ATOM 723 C CA . SER A 1 93 ? -15.208 -4.630 11.088 1.00 90.38 93 SER A CA 1
ATOM 724 C C . SER A 1 93 ? -15.070 -3.206 10.548 1.00 90.38 93 SER A C 1
ATOM 726 O O . SER A 1 93 ? -13.992 -2.615 10.552 1.00 90.38 93 SER A O 1
ATOM 728 N N . ALA A 1 94 ? -16.165 -2.664 10.010 1.00 87.62 94 ALA A N 1
ATOM 729 C CA . ALA A 1 94 ? -16.216 -1.248 9.659 1.00 87.62 94 ALA A CA 1
ATOM 730 C C . ALA A 1 94 ? -16.313 -0.404 10.940 1.00 87.62 94 ALA A C 1
ATOM 732 O O . ALA A 1 94 ? -17.040 -0.793 11.856 1.00 87.62 94 ALA A O 1
ATOM 733 N N . LEU A 1 95 ? -15.601 0.725 10.968 1.00 82.50 95 LEU A N 1
ATOM 734 C CA . LEU A 1 95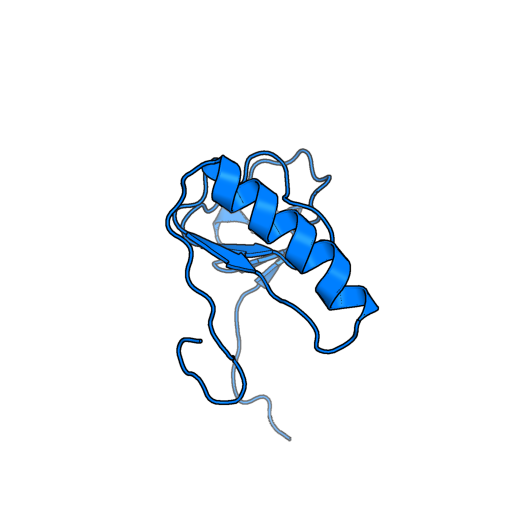 ? -15.683 1.726 12.039 1.00 82.50 95 LEU A CA 1
ATOM 735 C C . LEU A 1 95 ? -16.818 2.729 11.800 1.00 82.50 95 LEU A C 1
ATOM 737 O O . LEU A 1 95 ? -17.123 3.001 10.613 1.00 82.50 95 LEU A O 1
#

Secondary structure (DSSP, 8-state):
--------EEETTSTTGGG-SEEE--TT--SPPS--S-EEE-SSSPPTTGGGSS-EEE---SSHHHHHHHHHHHHHHHHTT-----EETTTTEE-

Radius of gyration: 15.07 Å; chains: 1; bounding box: 29×42×33 Å

Foldseek 3Di:
DPDPDDQFEDELPDPCQLVHPHYDYDLPDPRDRNDAAEAEDPDLEDRPPVVSHPYYHYDADPDPVRVVSVVVRVVVVVVVVDDDWDADPVVRGTD

Sequence (95 aa):
AVPLSFIPHVLLESPLAAETPIVIGTADSTRPWPHADLLFNLADDIPPGFEQFRTVVEIVGQSEADKLPARTRWQQYKASQVPLKAFDAESRSAL

pLDDT: mean 93.06, std 4.7, range [71.12, 98.38]